Protein AF-A0A9E5XSY0-F1 (afdb_monomer)

Secondary structure (DSSP, 8-state):
--HHHHHHHHHHHHHHHHHHHHHHHGGGGTT-SS-HHHHHHHHHHHHHHHHHHHHHHHHH-HHHHHHHHHHHHHHHHHHHHHHHHHHHHHH-STTTHHHHHHHHHHHHHHHHHHHHHHHHHHHT-

Sequence (125 aa):
MEPAKRITLLNLAAALTAYAFHYALRPHLQDFPLHPDMLFGFMLAMQLLLWVAVILVRRRHPAKAGFVFLGGGIVKIILVGSLVLYLQKHYGYRGHLWFVADLVGMYFIFLVFEIWSAVYLVRDI

Mean predicted aligned error: 9.24 Å

Structure (mmCIF, N/CA/C/O backbone):
data_AF-A0A9E5XSY0-F1
#
_entry.id   AF-A0A9E5XSY0-F1
#
loop_
_atom_site.group_PDB
_atom_site.id
_atom_site.type_symbol
_atom_site.label_atom_id
_atom_site.label_alt_id
_atom_site.label_comp_id
_atom_site.label_asym_id
_atom_site.label_entity_id
_atom_site.label_seq_id
_atom_site.pdbx_PDB_ins_code
_atom_site.Cartn_x
_atom_site.Cartn_y
_atom_site.Cartn_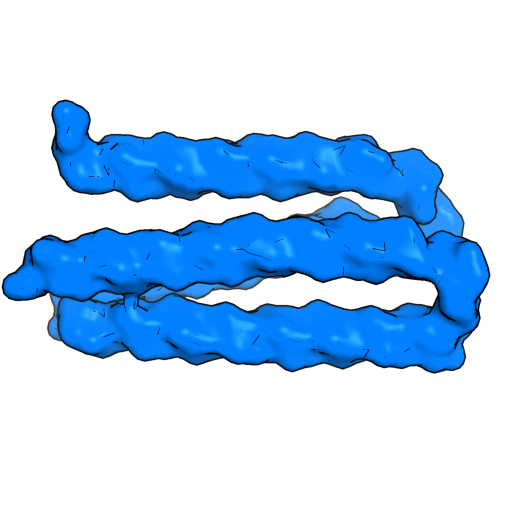z
_atom_site.occupancy
_atom_site.B_iso_or_equiv
_atom_site.auth_seq_id
_atom_site.auth_comp_id
_atom_site.auth_asym_id
_atom_site.auth_atom_id
_atom_site.pdbx_PDB_model_num
ATOM 1 N N . MET A 1 1 ? -4.922 15.663 21.764 1.00 53.19 1 MET A N 1
ATOM 2 C CA . MET A 1 1 ? -5.389 15.118 20.466 1.00 53.19 1 MET A CA 1
ATOM 3 C C . MET A 1 1 ? -6.042 13.763 20.693 1.00 53.19 1 MET A C 1
ATOM 5 O O . MET A 1 1 ? -5.362 12.863 21.187 1.00 53.19 1 MET A O 1
ATOM 9 N N . GLU A 1 2 ? -7.327 13.639 20.359 1.00 78.00 2 GLU A N 1
ATOM 10 C CA . GLU A 1 2 ? -8.089 12.382 20.434 1.00 78.00 2 GLU A CA 1
ATOM 11 C C . GLU A 1 2 ? -7.450 11.278 19.562 1.00 78.00 2 GLU A C 1
ATOM 13 O O . GLU A 1 2 ? -6.888 11.603 18.507 1.00 78.00 2 GLU A O 1
ATOM 18 N N . PRO A 1 3 ? -7.525 9.989 19.952 1.00 57.03 3 PRO A N 1
ATOM 19 C CA . PRO A 1 3 ? -6.915 8.874 19.211 1.00 57.03 3 PRO A CA 1
ATOM 20 C C . PRO A 1 3 ? -7.353 8.810 17.740 1.00 57.03 3 PRO A C 1
ATOM 22 O O . PRO A 1 3 ? -6.527 8.633 16.845 1.00 57.03 3 PRO A O 1
ATOM 25 N N . ALA A 1 4 ? -8.636 9.074 17.472 1.00 60.31 4 ALA A N 1
ATOM 26 C CA . ALA A 1 4 ? -9.199 9.107 16.123 1.00 60.31 4 ALA A CA 1
ATOM 27 C C . ALA A 1 4 ? -8.549 10.180 15.226 1.00 60.31 4 ALA A C 1
ATOM 29 O O . ALA A 1 4 ? -8.275 9.927 14.050 1.00 60.31 4 ALA A O 1
ATOM 30 N N . LYS A 1 5 ? -8.223 11.359 15.780 1.00 61.19 5 LYS A N 1
ATOM 31 C CA . LYS A 1 5 ? -7.533 12.430 15.039 1.00 61.19 5 LYS A CA 1
ATOM 32 C C . LYS A 1 5 ? -6.100 12.045 14.675 1.00 61.19 5 LYS A C 1
ATOM 34 O O . LYS A 1 5 ? -5.662 12.359 13.574 1.00 61.19 5 LYS A O 1
ATOM 39 N N . ARG A 1 6 ? -5.386 11.319 15.544 1.00 65.62 6 ARG A N 1
ATOM 40 C CA . ARG A 1 6 ? -4.013 10.854 15.255 1.00 65.62 6 ARG A CA 1
ATOM 41 C C . ARG A 1 6 ? -3.993 9.837 14.119 1.00 65.62 6 ARG A C 1
ATOM 43 O O . ARG A 1 6 ? -3.187 9.958 13.208 1.00 65.62 6 ARG A O 1
ATOM 50 N N . ILE A 1 7 ? -4.923 8.885 14.142 1.00 60.94 7 ILE A N 1
ATOM 51 C CA . ILE A 1 7 ? -5.071 7.879 13.085 1.00 60.94 7 ILE A CA 1
ATOM 52 C C . ILE A 1 7 ? -5.445 8.533 11.745 1.00 60.94 7 ILE A C 1
ATOM 54 O O . ILE A 1 7 ? -4.943 8.137 10.694 1.00 60.94 7 ILE A O 1
ATOM 58 N N . THR A 1 8 ? -6.295 9.560 11.778 1.00 65.94 8 THR A N 1
ATOM 59 C CA . THR A 1 8 ? -6.680 10.317 10.577 1.00 65.94 8 THR A CA 1
ATOM 60 C C . THR A 1 8 ? -5.490 11.082 9.993 1.00 65.94 8 THR A C 1
ATOM 62 O O . THR A 1 8 ? -5.257 11.023 8.791 1.00 65.94 8 THR A O 1
ATOM 65 N N . LEU A 1 9 ? -4.690 11.740 10.838 1.00 65.69 9 LEU A N 1
ATOM 66 C CA . LEU A 1 9 ? -3.479 12.449 10.412 1.00 65.69 9 LEU A CA 1
ATOM 67 C C . LEU A 1 9 ? -2.408 11.504 9.853 1.00 65.69 9 LEU A C 1
ATOM 69 O O . LEU A 1 9 ? -1.780 11.828 8.851 1.00 65.69 9 LEU A O 1
ATOM 73 N N . LEU A 1 10 ? -2.229 10.325 10.454 1.00 61.19 10 LEU A N 1
ATOM 74 C CA . LEU A 1 10 ? -1.297 9.316 9.946 1.00 61.19 10 LEU A CA 1
ATOM 75 C C . LEU A 1 10 ? -1.746 8.755 8.586 1.00 61.19 10 LEU A C 1
ATOM 77 O O . LEU A 1 10 ? -0.916 8.595 7.697 1.00 61.19 10 LEU A O 1
ATOM 81 N N . ASN A 1 11 ? -3.049 8.521 8.386 1.00 64.12 11 ASN A N 1
ATOM 82 C CA . ASN A 1 11 ? -3.591 8.125 7.079 1.00 64.12 11 ASN A CA 1
ATOM 83 C C . ASN A 1 11 ? -3.410 9.221 6.026 1.00 64.12 11 ASN A C 1
ATOM 85 O O . ASN A 1 11 ? -3.044 8.931 4.890 1.00 64.12 11 ASN A O 1
ATOM 89 N N . LEU A 1 12 ? -3.639 10.479 6.405 1.00 72.38 12 LEU A N 1
ATOM 90 C CA . LEU A 1 12 ? -3.418 11.616 5.519 1.00 72.38 12 LEU A CA 1
ATOM 91 C C . LEU A 1 12 ? -1.941 11.713 5.114 1.00 72.38 12 LEU A C 1
ATOM 93 O O . LEU A 1 12 ? -1.645 11.875 3.935 1.00 72.38 12 LEU A O 1
ATOM 97 N N . ALA A 1 13 ? -1.014 11.542 6.058 1.00 64.00 13 ALA A N 1
ATOM 98 C CA . ALA A 1 13 ? 0.419 11.537 5.777 1.00 64.00 13 ALA A CA 1
ATOM 99 C C . ALA A 1 13 ? 0.826 10.376 4.854 1.00 64.00 13 ALA A C 1
ATOM 101 O O . ALA A 1 13 ? 1.594 10.584 3.914 1.00 64.00 13 ALA A O 1
ATOM 102 N N . ALA A 1 14 ? 0.278 9.176 5.068 1.00 63.19 14 ALA A N 1
ATOM 103 C CA . ALA A 1 14 ? 0.520 8.024 4.203 1.00 63.19 14 ALA A CA 1
ATOM 104 C C . ALA A 1 14 ? -0.015 8.266 2.781 1.00 63.19 14 ALA A C 1
ATOM 106 O O . ALA A 1 14 ? 0.703 8.032 1.813 1.00 63.19 14 ALA A O 1
ATOM 107 N N . ALA A 1 15 ? -1.231 8.806 2.647 1.00 64.31 15 ALA A N 1
ATOM 108 C CA . ALA A 1 15 ? -1.829 9.139 1.355 1.00 64.31 15 ALA A CA 1
ATOM 109 C C . ALA A 1 15 ? -1.036 10.221 0.605 1.00 64.31 15 ALA A C 1
ATOM 111 O O . ALA A 1 15 ? -0.799 10.085 -0.592 1.00 64.31 15 ALA A O 1
ATOM 112 N N . LEU A 1 16 ? -0.579 11.264 1.305 1.00 69.81 16 LEU A N 1
ATOM 113 C CA . LEU A 1 16 ? 0.253 12.323 0.727 1.00 69.81 16 LEU A CA 1
ATOM 114 C C . LEU A 1 16 ? 1.632 11.804 0.309 1.00 69.81 16 LEU A C 1
ATOM 116 O O . LEU A 1 16 ? 2.111 12.150 -0.766 1.00 69.81 16 LEU A O 1
ATOM 120 N N . THR A 1 17 ? 2.246 10.938 1.116 1.00 62.72 17 THR A N 1
ATOM 121 C CA . THR A 1 17 ? 3.530 10.300 0.782 1.00 62.72 17 THR A CA 1
ATOM 122 C C . THR A 1 17 ? 3.391 9.398 -0.439 1.00 62.72 17 THR A C 1
ATOM 124 O O . THR A 1 17 ? 4.212 9.455 -1.349 1.00 62.72 17 THR A O 1
ATOM 127 N N . ALA A 1 18 ? 2.318 8.610 -0.495 1.00 62.34 18 ALA A N 1
ATOM 128 C CA . ALA A 1 18 ? 2.002 7.756 -1.628 1.00 62.34 18 ALA A CA 1
ATOM 129 C C . ALA A 1 18 ? 1.768 8.598 -2.900 1.00 62.34 18 ALA A C 1
ATOM 131 O O . ALA A 1 18 ? 2.345 8.314 -3.947 1.00 62.34 18 ALA A O 1
ATOM 132 N N . TYR A 1 19 ? 0.991 9.680 -2.801 1.00 64.44 19 TYR A N 1
ATOM 133 C CA . TYR A 1 19 ? 0.738 10.608 -3.907 1.00 64.44 19 TYR A CA 1
ATOM 134 C C . TYR A 1 19 ? 2.019 11.304 -4.396 1.00 64.44 19 TYR A C 1
ATOM 136 O O . TYR A 1 19 ? 2.236 11.432 -5.599 1.00 64.44 19 TYR A O 1
ATOM 144 N N . ALA A 1 20 ? 2.905 11.703 -3.481 1.00 61.72 20 ALA A N 1
ATOM 145 C CA . ALA A 1 20 ? 4.209 12.262 -3.827 1.00 61.72 20 ALA A CA 1
ATOM 146 C C . ALA A 1 20 ? 5.091 11.235 -4.559 1.00 61.72 20 ALA A C 1
ATOM 148 O O . ALA A 1 20 ? 5.674 11.561 -5.593 1.00 61.72 20 ALA A O 1
ATOM 149 N N . PHE A 1 21 ? 5.124 9.986 -4.081 1.00 61.72 21 PHE A N 1
ATOM 150 C CA . PHE A 1 21 ? 5.808 8.882 -4.761 1.00 61.72 21 PHE A CA 1
ATOM 151 C C . PHE A 1 21 ? 5.247 8.648 -6.167 1.00 61.72 21 PHE A C 1
ATOM 153 O O . PHE A 1 21 ? 6.014 8.518 -7.114 1.00 61.72 21 PHE A O 1
ATOM 160 N N . HIS A 1 22 ? 3.923 8.673 -6.338 1.00 61.81 22 HIS A N 1
ATOM 161 C CA . HIS A 1 22 ? 3.279 8.554 -7.648 1.00 61.81 22 HIS A CA 1
ATOM 162 C C . HIS A 1 22 ? 3.753 9.634 -8.638 1.00 61.81 22 HIS A C 1
ATOM 164 O O . HIS A 1 22 ? 4.075 9.329 -9.787 1.00 61.81 22 HIS A O 1
ATOM 170 N N . TYR A 1 23 ? 3.846 10.890 -8.196 1.00 61.72 23 TYR A N 1
ATOM 171 C CA . TYR A 1 23 ? 4.333 11.983 -9.042 1.00 61.72 23 TYR A CA 1
ATOM 172 C C . TYR A 1 23 ? 5.829 11.886 -9.352 1.00 61.72 23 TYR A C 1
ATOM 174 O O . TYR A 1 23 ? 6.224 12.198 -10.475 1.00 61.72 23 TYR A O 1
ATOM 182 N N . ALA A 1 24 ? 6.644 11.423 -8.401 1.00 58.81 24 ALA A N 1
ATOM 183 C CA . ALA A 1 24 ? 8.066 11.159 -8.627 1.00 58.81 24 ALA A CA 1
ATOM 184 C C . ALA A 1 24 ? 8.283 10.034 -9.655 1.00 58.81 24 ALA A C 1
ATOM 186 O O . ALA A 1 24 ? 9.210 10.080 -10.457 1.00 58.81 24 ALA A O 1
ATOM 187 N N . LEU A 1 25 ? 7.377 9.059 -9.668 1.00 59.69 25 LEU A N 1
ATOM 188 C CA . LEU A 1 25 ? 7.404 7.886 -10.532 1.00 59.69 25 LEU A CA 1
ATOM 189 C C . LEU A 1 25 ? 6.932 8.157 -11.968 1.00 59.69 25 LEU A C 1
ATOM 191 O O . LEU A 1 25 ? 7.430 7.544 -12.912 1.00 59.69 25 LEU A O 1
ATOM 195 N N . ARG A 1 26 ? 5.999 9.097 -12.154 1.00 63.31 26 ARG A N 1
ATOM 196 C CA . ARG A 1 26 ? 5.368 9.430 -13.444 1.00 63.31 26 ARG A CA 1
ATOM 197 C C . ARG A 1 26 ? 6.326 9.566 -14.647 1.00 63.31 26 ARG A C 1
ATOM 199 O O . ARG A 1 26 ? 6.001 9.000 -15.690 1.00 63.31 26 ARG A O 1
ATOM 206 N N . PRO A 1 27 ? 7.463 10.289 -14.575 1.00 60.31 27 PRO A N 1
ATOM 207 C CA . PRO A 1 27 ? 8.371 10.422 -15.719 1.00 60.31 27 PRO A CA 1
ATOM 208 C C . PRO A 1 27 ? 9.096 9.120 -16.087 1.00 60.31 27 PRO A C 1
ATOM 210 O O . PRO A 1 27 ? 9.415 8.920 -17.252 1.00 60.31 27 PRO A O 1
ATOM 213 N N . HIS A 1 28 ? 9.313 8.209 -1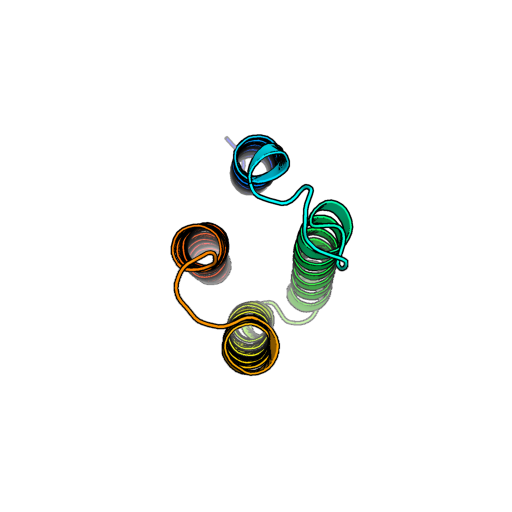5.136 1.00 59.41 28 HIS A N 1
ATOM 214 C CA . HIS A 1 28 ? 10.037 6.947 -15.355 1.00 59.41 28 HIS A CA 1
ATOM 215 C C . HIS A 1 28 ? 9.166 5.826 -15.930 1.00 59.41 28 HIS A C 1
ATOM 217 O O . HIS A 1 28 ? 9.617 4.696 -16.105 1.00 59.41 28 HIS A O 1
ATOM 223 N N . LEU A 1 29 ? 7.899 6.134 -16.183 1.00 56.25 29 LEU A N 1
ATOM 224 C CA . LEU A 1 29 ? 6.867 5.155 -16.460 1.00 56.25 29 LEU A CA 1
ATOM 225 C C . LEU A 1 29 ? 6.079 5.420 -17.747 1.00 56.25 29 LEU A C 1
ATOM 227 O O . LEU A 1 29 ? 5.171 4.657 -18.073 1.00 56.25 29 LEU A O 1
ATOM 231 N N . GLN A 1 30 ? 6.426 6.479 -18.481 1.00 63.41 30 GLN A N 1
ATOM 232 C CA . GLN A 1 30 ? 5.754 6.850 -19.730 1.00 63.41 30 GLN A CA 1
ATOM 233 C C . GLN A 1 30 ? 5.820 5.744 -20.797 1.00 63.41 30 GLN A C 1
ATOM 235 O O . GLN A 1 30 ? 4.943 5.685 -21.654 1.00 63.41 30 GLN A O 1
ATOM 240 N N . ASP A 1 31 ? 6.793 4.834 -20.692 1.00 62.22 31 ASP A N 1
ATOM 241 C CA . ASP A 1 31 ? 7.019 3.747 -21.650 1.00 62.22 31 ASP A CA 1
ATOM 242 C C . ASP A 1 31 ? 6.319 2.424 -21.277 1.00 62.22 31 ASP A C 1
ATOM 244 O O . ASP A 1 31 ? 6.397 1.447 -22.025 1.00 62.22 31 ASP A O 1
ATOM 248 N N . PHE A 1 32 ? 5.643 2.345 -20.124 1.00 56.97 32 PHE A N 1
ATOM 249 C CA . PHE A 1 32 ? 4.973 1.115 -19.698 1.00 56.97 32 PHE A CA 1
ATOM 250 C C . PHE A 1 32 ? 3.529 1.030 -20.220 1.00 56.97 32 PHE A C 1
ATOM 252 O O . PHE A 1 32 ? 2.748 1.958 -20.016 1.00 56.97 32 PHE A O 1
ATOM 259 N N . PRO A 1 33 ? 3.104 -0.118 -20.788 1.00 56.53 33 PRO A N 1
ATOM 260 C CA . PRO A 1 33 ? 1.720 -0.321 -21.230 1.00 56.53 33 PRO A CA 1
ATOM 261 C C . PRO A 1 33 ? 0.726 -0.423 -20.062 1.00 56.53 33 PRO A C 1
ATOM 263 O O . PRO A 1 33 ? -0.481 -0.290 -20.258 1.00 56.53 33 PRO A O 1
ATOM 266 N N . LEU A 1 34 ? 1.220 -0.665 -18.841 1.00 59.75 34 LEU A N 1
ATOM 267 C CA . LEU A 1 34 ? 0.427 -0.607 -17.622 1.00 59.75 34 LEU A CA 1
ATOM 268 C C . LEU A 1 34 ? 0.582 0.789 -17.008 1.00 59.75 34 LEU A C 1
ATOM 270 O O . LEU A 1 34 ? 1.611 1.098 -16.409 1.00 59.75 34 LEU A O 1
ATOM 274 N N . HIS A 1 35 ? -0.444 1.621 -17.171 1.00 59.12 35 HIS A N 1
ATOM 275 C CA . HIS A 1 35 ? -0.483 2.971 -16.622 1.00 59.12 35 HIS A CA 1
ATOM 276 C C . HIS A 1 35 ? -0.213 2.941 -15.097 1.00 59.12 35 HIS A C 1
ATOM 278 O O . HIS A 1 35 ? -0.949 2.291 -14.350 1.00 59.12 35 HIS A O 1
ATOM 284 N N . PRO A 1 36 ? 0.844 3.591 -14.588 1.00 53.84 36 PRO A N 1
ATOM 285 C CA . PRO A 1 36 ? 1.246 3.515 -13.174 1.00 53.84 36 PRO A CA 1
ATOM 286 C C . PRO A 1 36 ? 0.233 4.140 -12.232 1.00 53.84 36 PRO A C 1
ATOM 288 O O . PRO A 1 36 ? 0.137 3.765 -11.071 1.00 53.84 36 PRO A O 1
ATOM 291 N N . ASP A 1 37 ? -0.521 5.101 -12.744 1.00 59.44 37 ASP A N 1
ATOM 292 C CA . ASP A 1 37 ? -1.726 5.664 -12.157 1.00 59.44 37 ASP A CA 1
ATOM 293 C C . ASP A 1 37 ? -2.781 4.589 -11.873 1.00 59.44 37 ASP A C 1
ATOM 295 O O . ASP A 1 37 ? -3.434 4.649 -10.831 1.00 59.44 37 ASP A O 1
ATOM 299 N N . MET A 1 38 ? -2.875 3.541 -12.698 1.00 58.91 38 MET A N 1
ATOM 300 C CA . MET A 1 38 ? -3.746 2.393 -12.434 1.00 58.91 38 MET A CA 1
ATOM 301 C C . MET A 1 38 ? -3.184 1.485 -11.334 1.00 58.91 38 MET A C 1
ATOM 303 O O . MET A 1 38 ? -3.943 1.052 -10.472 1.00 58.91 38 MET A O 1
ATOM 307 N N . LEU A 1 39 ? -1.868 1.231 -11.303 1.00 67.19 39 LEU A N 1
ATOM 308 C CA . LEU A 1 39 ? -1.224 0.448 -10.233 1.00 67.19 39 LEU A CA 1
ATOM 309 C C . LEU A 1 39 ? -1.306 1.153 -8.879 1.00 67.19 39 LEU A C 1
ATOM 311 O O . LEU A 1 39 ? -1.703 0.559 -7.879 1.00 67.19 39 LEU A O 1
ATOM 315 N N . PHE A 1 40 ? -0.974 2.439 -8.861 1.00 67.81 40 PHE A N 1
ATOM 316 C CA . PHE A 1 40 ? -1.080 3.293 -7.691 1.00 67.81 40 PHE A CA 1
ATOM 317 C C . PHE A 1 40 ? -2.528 3.394 -7.205 1.00 67.81 40 PHE A C 1
ATOM 319 O O . PHE A 1 40 ? -2.803 3.151 -6.030 1.00 67.81 40 PHE A O 1
ATOM 326 N N . GLY A 1 41 ? -3.464 3.685 -8.115 1.00 65.38 41 GLY A N 1
ATOM 327 C CA . GLY A 1 41 ? -4.892 3.751 -7.819 1.00 65.38 41 GLY A CA 1
ATOM 328 C C . GLY A 1 41 ? -5.433 2.429 -7.275 1.00 65.38 41 GLY A C 1
ATOM 329 O O . GLY A 1 41 ? -6.184 2.428 -6.303 1.00 65.38 41 GLY A O 1
ATOM 330 N N . PHE A 1 42 ? -4.990 1.298 -7.828 1.00 67.38 42 PHE A N 1
ATOM 331 C CA . PHE A 1 42 ? -5.339 -0.034 -7.342 1.00 67.38 42 PHE A CA 1
ATOM 332 C C . PHE A 1 42 ? -4.794 -0.301 -5.931 1.00 67.38 42 PHE A C 1
ATOM 334 O O . PHE A 1 42 ? -5.541 -0.752 -5.062 1.00 67.38 42 PHE A O 1
ATOM 341 N N . MET A 1 43 ? -3.524 0.020 -5.661 1.00 70.94 43 MET A N 1
ATOM 342 C CA . MET A 1 43 ? -2.937 -0.160 -4.327 1.00 70.94 43 MET A CA 1
ATOM 343 C C . MET A 1 43 ? -3.582 0.760 -3.283 1.00 70.94 43 MET A C 1
ATOM 345 O O . MET A 1 43 ? -3.865 0.317 -2.167 1.00 70.94 43 MET A O 1
ATOM 349 N N . LEU A 1 44 ? -3.891 2.005 -3.653 1.00 72.81 44 LEU A N 1
ATOM 350 C CA . LEU A 1 44 ? -4.622 2.946 -2.806 1.00 72.81 44 LEU A CA 1
ATOM 351 C C . LEU A 1 44 ? -6.046 2.447 -2.518 1.00 72.81 44 LEU A C 1
ATOM 353 O O . LEU A 1 44 ? -6.477 2.446 -1.364 1.00 72.81 44 LEU A O 1
ATOM 357 N N . ALA A 1 45 ? -6.761 1.961 -3.536 1.00 69.81 45 ALA A N 1
ATOM 358 C CA . ALA A 1 45 ? -8.091 1.380 -3.380 1.00 69.81 45 ALA A CA 1
ATOM 359 C C . ALA A 1 45 ? -8.064 0.143 -2.468 1.00 69.81 45 ALA A C 1
ATOM 361 O O . ALA A 1 45 ? -8.876 0.042 -1.549 1.00 69.81 45 ALA A O 1
ATOM 362 N N . MET A 1 46 ? -7.094 -0.761 -2.646 1.00 68.31 46 MET A N 1
ATOM 363 C CA . MET A 1 46 ? -6.905 -1.907 -1.753 1.00 68.31 46 MET A CA 1
ATOM 364 C C . MET A 1 46 ? -6.606 -1.482 -0.311 1.00 68.31 46 MET A C 1
ATOM 366 O O . MET A 1 46 ? -7.106 -2.113 0.621 1.00 68.31 46 MET A O 1
ATOM 370 N N . GLN A 1 47 ? -5.827 -0.415 -0.096 1.00 74.19 47 GLN A N 1
ATOM 371 C CA . GLN A 1 47 ? -5.574 0.113 1.247 1.00 74.19 47 GLN A CA 1
ATOM 372 C C . GLN A 1 47 ? -6.852 0.656 1.891 1.00 74.19 47 GLN A C 1
ATOM 374 O O . GLN A 1 47 ? -7.117 0.363 3.056 1.00 74.19 47 GLN A O 1
ATOM 379 N N . LEU A 1 48 ? -7.652 1.417 1.142 1.00 77.12 48 LEU A N 1
ATOM 380 C CA . LEU A 1 48 ? -8.925 1.953 1.623 1.00 77.12 48 LEU A CA 1
ATOM 381 C C . LEU A 1 48 ? -9.918 0.831 1.946 1.00 77.12 48 LEU A C 1
ATOM 383 O O . LEU A 1 48 ? -10.548 0.862 3.001 1.00 77.12 48 LEU A O 1
ATOM 387 N N . LEU A 1 49 ? -10.014 -0.194 1.096 1.00 74.75 49 LEU A N 1
ATOM 388 C CA . LEU A 1 49 ? -10.855 -1.369 1.343 1.00 74.75 49 LEU A CA 1
ATOM 389 C C . LEU A 1 49 ? -10.402 -2.143 2.585 1.00 74.75 49 LEU A C 1
ATOM 391 O O . LEU A 1 49 ? -11.239 -2.504 3.413 1.00 74.75 49 LEU A O 1
ATOM 395 N N . LEU A 1 50 ? -9.092 -2.347 2.756 1.00 77.50 50 LEU A N 1
ATOM 396 C CA . LEU A 1 50 ? -8.537 -2.978 3.954 1.00 77.50 50 LEU A CA 1
ATOM 397 C C . LEU A 1 50 ? -8.853 -2.155 5.207 1.00 77.50 50 LEU A C 1
ATOM 399 O O . LEU A 1 50 ? -9.252 -2.706 6.228 1.00 77.50 50 LEU A O 1
ATOM 403 N N . TRP A 1 51 ? -8.735 -0.832 5.119 1.00 76.31 51 TRP A N 1
ATOM 404 C CA . TRP A 1 51 ? -9.053 0.081 6.210 1.00 76.31 51 TRP A CA 1
ATOM 405 C C . TRP A 1 51 ? -10.536 0.035 6.598 1.00 76.31 51 TRP A C 1
ATOM 407 O O . TRP A 1 51 ? -10.878 -0.058 7.778 1.00 76.31 51 TRP A O 1
ATOM 417 N N . VAL A 1 52 ? -11.433 0.036 5.609 1.00 77.81 52 VAL A N 1
ATOM 418 C CA . VAL A 1 52 ? -12.875 -0.131 5.827 1.00 77.81 52 VAL A CA 1
ATOM 419 C C . VAL A 1 52 ? -13.163 -1.491 6.461 1.00 77.81 52 VAL A C 1
ATOM 421 O O . VAL A 1 52 ? -13.879 -1.549 7.461 1.00 77.81 52 VAL A O 1
ATOM 424 N N . ALA A 1 53 ? -12.566 -2.572 5.951 1.00 77.69 53 ALA A N 1
ATOM 425 C CA . ALA A 1 53 ? -12.708 -3.911 6.517 1.00 77.69 53 ALA A CA 1
ATOM 426 C C . ALA A 1 53 ? -12.242 -3.959 7.980 1.00 77.69 53 ALA A C 1
ATOM 428 O O . ALA A 1 53 ? -12.952 -4.487 8.833 1.00 77.69 53 ALA A O 1
ATOM 429 N N . VAL A 1 54 ? -11.107 -3.333 8.301 1.00 78.06 54 VAL A N 1
ATOM 430 C CA . VAL A 1 54 ? -10.612 -3.185 9.674 1.00 78.06 54 VAL A CA 1
ATOM 431 C C . VAL A 1 54 ? -11.618 -2.445 10.550 1.00 78.06 54 VAL A C 1
ATOM 433 O O . VAL A 1 54 ? -11.907 -2.915 11.646 1.00 78.06 54 VAL A O 1
ATOM 436 N N . ILE A 1 55 ? -12.162 -1.305 10.111 1.00 76.62 55 ILE A N 1
ATOM 437 C CA . ILE A 1 55 ? -13.138 -0.541 10.906 1.00 76.62 55 ILE A CA 1
ATOM 438 C C . ILE A 1 55 ? -14.396 -1.379 11.155 1.00 76.62 55 ILE A C 1
ATOM 440 O O . ILE A 1 55 ? -14.894 -1.429 12.283 1.00 76.62 55 ILE A O 1
ATOM 444 N N . LEU A 1 56 ? -14.899 -2.055 10.120 1.00 82.56 56 LEU A N 1
ATOM 445 C CA . LEU A 1 56 ? -16.075 -2.918 10.209 1.00 82.56 56 LEU A CA 1
ATOM 446 C C . LEU A 1 56 ? -15.841 -4.089 11.169 1.00 82.56 56 LEU A C 1
ATOM 448 O O . LEU A 1 56 ? -16.685 -4.361 12.025 1.00 82.56 56 LEU A O 1
ATOM 452 N N . VAL A 1 57 ? -14.680 -4.741 11.077 1.00 81.38 57 VAL A N 1
ATOM 453 C CA . VAL A 1 57 ? -14.305 -5.845 11.965 1.00 81.38 57 VAL A CA 1
ATOM 454 C C . VAL A 1 57 ? -14.057 -5.342 13.382 1.00 81.38 57 VAL A C 1
ATOM 456 O O . VAL A 1 57 ? -14.556 -5.960 14.312 1.00 81.38 57 VAL A O 1
ATOM 459 N N . ARG A 1 58 ? -13.400 -4.192 13.581 1.00 79.00 58 ARG A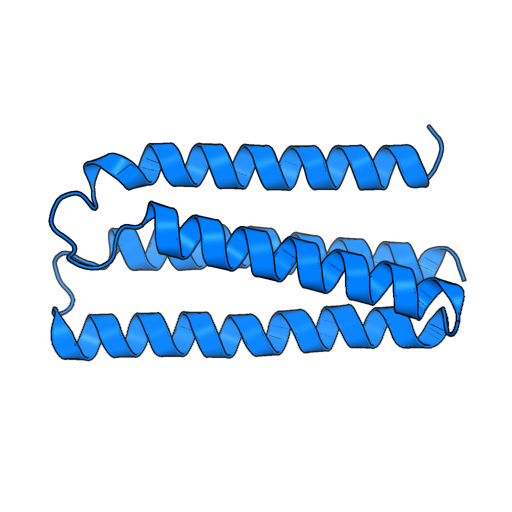 N 1
ATOM 460 C CA . ARG A 1 58 ? -13.156 -3.607 14.912 1.00 79.00 58 ARG A CA 1
ATOM 461 C C . ARG A 1 58 ? -14.458 -3.330 15.656 1.00 79.00 58 ARG A C 1
ATOM 463 O O . ARG A 1 58 ? -14.528 -3.587 16.852 1.00 79.00 58 ARG A O 1
ATOM 470 N N . ARG A 1 59 ? -15.489 -2.841 14.956 1.00 79.75 59 ARG A N 1
ATOM 471 C CA . ARG A 1 59 ? -16.802 -2.552 15.559 1.00 79.75 59 ARG A CA 1
ATOM 472 C C . ARG A 1 59 ? -17.495 -3.791 16.127 1.00 79.75 59 ARG A C 1
ATOM 474 O O . ARG A 1 59 ? -18.248 -3.656 17.081 1.00 79.75 59 ARG A O 1
ATOM 4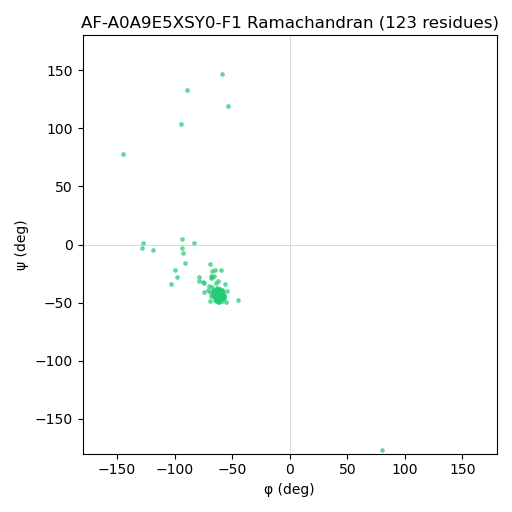81 N N . ARG A 1 60 ? -17.278 -4.973 15.543 1.00 82.75 60 ARG A N 1
ATOM 482 C CA . ARG A 1 60 ? -17.933 -6.224 15.976 1.00 82.75 60 ARG A CA 1
ATOM 483 C C . ARG A 1 60 ? -17.014 -7.140 16.784 1.00 82.75 60 ARG A C 1
ATOM 485 O O . ARG A 1 60 ? -17.467 -7.836 17.684 1.00 82.75 60 ARG A O 1
ATOM 492 N N . HIS A 1 61 ? -15.728 -7.145 16.459 1.00 84.69 61 HIS A N 1
ATOM 493 C CA . HIS A 1 61 ? -14.709 -8.047 16.984 1.00 84.69 61 HIS A CA 1
ATOM 494 C C . HIS A 1 61 ? -13.363 -7.305 17.109 1.00 84.69 61 HIS A C 1
ATOM 496 O O . HIS A 1 61 ? -12.472 -7.500 16.276 1.00 84.69 61 HIS A O 1
ATOM 502 N N . PRO A 1 62 ? -13.179 -6.464 18.145 1.00 74.06 62 PRO A N 1
ATOM 503 C CA . PRO A 1 62 ? -11.984 -5.628 18.300 1.00 74.06 62 PRO A CA 1
ATOM 504 C C . PRO A 1 62 ? -10.688 -6.449 18.337 1.00 74.06 62 PRO A C 1
ATOM 506 O O . PRO A 1 62 ? -9.740 -6.119 17.629 1.00 74.06 62 PRO A O 1
ATOM 509 N N . ALA A 1 63 ? -10.691 -7.595 19.027 1.00 76.00 63 ALA A N 1
ATOM 510 C CA . ALA A 1 63 ? -9.555 -8.519 19.072 1.00 76.00 63 ALA A CA 1
ATOM 511 C C . ALA A 1 63 ? -9.212 -9.159 17.709 1.00 76.00 63 ALA A C 1
ATOM 513 O O . ALA A 1 63 ? -8.086 -9.601 17.499 1.00 76.00 63 ALA A O 1
ATOM 514 N N . LYS A 1 64 ? -10.164 -9.208 16.762 1.00 79.25 64 LYS A N 1
ATOM 515 C CA . LYS A 1 64 ? -9.951 -9.805 15.432 1.00 79.25 64 LYS A CA 1
ATOM 516 C C . LYS A 1 64 ? -9.460 -8.806 14.384 1.00 79.25 64 LYS A C 1
ATOM 518 O O . LYS A 1 64 ? -8.942 -9.218 13.351 1.00 79.25 64 LYS A O 1
ATOM 523 N N . ALA A 1 65 ? -9.578 -7.505 14.644 1.00 75.25 65 ALA A N 1
ATOM 524 C CA . ALA A 1 65 ? -9.194 -6.468 13.690 1.00 75.25 65 ALA A CA 1
ATOM 525 C C . ALA A 1 65 ? -7.673 -6.408 13.441 1.00 75.25 65 ALA A C 1
ATOM 527 O O . ALA A 1 65 ? -7.253 -6.084 12.332 1.00 75.25 65 ALA A O 1
ATOM 528 N N . GLY A 1 66 ? -6.848 -6.805 14.419 1.00 72.19 66 GLY A N 1
ATOM 529 C CA . GLY A 1 66 ? -5.398 -6.950 14.232 1.00 72.19 66 GLY A CA 1
ATOM 530 C C . GLY A 1 66 ? -5.022 -8.023 13.199 1.00 72.19 66 GLY A C 1
ATOM 531 O O . GLY A 1 66 ? -4.124 -7.808 12.388 1.00 72.19 66 GLY A O 1
ATOM 532 N N . PHE A 1 67 ? -5.759 -9.140 13.148 1.00 77.44 67 PHE A N 1
ATOM 533 C CA . PHE A 1 67 ? -5.531 -10.199 12.153 1.00 77.44 67 PHE A CA 1
ATOM 534 C C . PHE A 1 67 ? -5.894 -9.758 10.732 1.00 77.44 67 PHE A C 1
ATOM 536 O O . PHE A 1 67 ? -5.285 -10.225 9.773 1.00 77.44 67 PHE A O 1
ATOM 543 N N . VAL A 1 68 ? -6.852 -8.837 10.589 1.00 78.25 68 VAL A N 1
ATOM 544 C CA . VAL A 1 68 ? -7.225 -8.267 9.286 1.00 78.25 68 VAL A CA 1
ATOM 545 C C . VAL A 1 68 ? -6.080 -7.426 8.720 1.00 78.25 68 VAL A C 1
ATOM 547 O O . VAL A 1 68 ? -5.771 -7.568 7.542 1.00 78.25 68 VAL A O 1
ATOM 550 N N . PHE A 1 69 ? -5.396 -6.626 9.549 1.00 73.88 69 PHE A N 1
ATOM 551 C CA . PHE A 1 69 ? -4.183 -5.912 9.125 1.00 73.88 69 PHE A CA 1
ATOM 552 C C . PHE A 1 69 ? -3.079 -6.872 8.691 1.00 73.88 69 PHE A C 1
ATOM 554 O O . PHE A 1 69 ? -2.527 -6.714 7.607 1.00 73.88 69 PHE A O 1
ATOM 561 N N . LEU A 1 70 ? -2.797 -7.890 9.510 1.00 75.81 70 LEU A N 1
ATOM 562 C CA . LEU A 1 70 ? -1.732 -8.851 9.224 1.00 75.81 70 LEU A CA 1
ATOM 563 C C . LEU A 1 70 ? -1.996 -9.616 7.915 1.00 75.81 70 LEU A C 1
ATOM 565 O O . LEU A 1 70 ? -1.107 -9.756 7.078 1.00 75.81 70 LEU A O 1
ATOM 569 N N . GLY A 1 71 ? -3.237 -10.070 7.715 1.00 80.25 71 GLY A N 1
ATOM 570 C CA . GLY A 1 71 ? -3.655 -10.751 6.491 1.00 80.25 71 GLY A CA 1
ATOM 571 C C . GLY A 1 71 ? -3.620 -9.838 5.263 1.00 80.25 71 GLY A C 1
ATOM 572 O O . GLY A 1 71 ? -3.166 -10.259 4.200 1.00 80.25 71 GLY A O 1
ATOM 573 N N . GLY A 1 72 ? -4.039 -8.578 5.414 1.00 77.69 72 GLY A N 1
ATOM 574 C CA . GLY A 1 72 ? -3.983 -7.571 4.353 1.00 77.69 72 GLY A CA 1
ATOM 575 C C . GLY A 1 72 ? -2.562 -7.293 3.864 1.00 77.69 72 GLY A C 1
ATOM 576 O O . GLY A 1 72 ? -2.340 -7.240 2.652 1.00 77.69 72 GLY A O 1
ATOM 577 N N . GLY A 1 73 ? -1.602 -7.205 4.786 1.00 78.38 73 GLY A N 1
ATOM 578 C CA . GLY A 1 73 ? -0.186 -7.062 4.456 1.00 78.38 73 GLY A CA 1
ATOM 579 C C . GLY A 1 73 ? 0.353 -8.262 3.680 1.00 78.38 73 GLY A C 1
ATOM 580 O O . GLY A 1 73 ? 0.945 -8.098 2.619 1.00 78.38 73 GLY A O 1
ATOM 581 N N . ILE A 1 74 ? 0.089 -9.493 4.127 1.00 75.94 74 ILE A N 1
ATOM 582 C CA . ILE A 1 74 ? 0.571 -10.702 3.428 1.00 75.94 74 ILE A CA 1
ATOM 583 C C . ILE A 1 74 ? 0.085 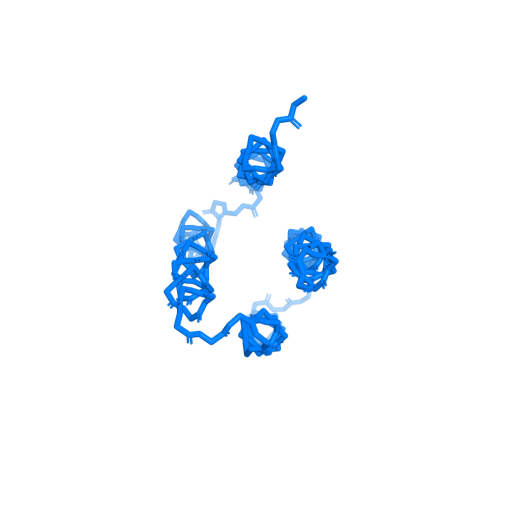-10.742 1.971 1.00 75.94 74 ILE A C 1
ATOM 585 O O . ILE A 1 74 ? 0.879 -10.987 1.062 1.00 75.94 74 ILE A O 1
ATOM 589 N N . VAL A 1 75 ? -1.199 -10.456 1.732 1.00 78.31 75 VAL A N 1
ATOM 590 C CA . VAL A 1 75 ? -1.773 -10.446 0.375 1.00 78.31 75 VAL A CA 1
ATOM 591 C C . VAL A 1 75 ? -1.048 -9.451 -0.525 1.00 78.31 75 VAL A C 1
ATOM 593 O O . VAL A 1 75 ? -0.754 -9.763 -1.679 1.00 78.31 75 VAL A O 1
ATOM 596 N N . LYS A 1 76 ? -0.712 -8.266 -0.014 1.00 74.62 76 LYS A N 1
ATOM 597 C CA . LYS A 1 76 ? -0.017 -7.269 -0.824 1.00 74.62 76 LYS A CA 1
ATOM 598 C C . LYS A 1 76 ? 1.454 -7.614 -1.059 1.00 74.62 76 LYS A C 1
ATOM 600 O O . LYS A 1 76 ? 1.922 -7.347 -2.160 1.00 74.62 76 LYS A O 1
ATOM 605 N N . ILE A 1 77 ? 2.156 -8.257 -0.112 1.00 75.12 77 ILE A N 1
ATOM 606 C CA . ILE A 1 77 ? 3.512 -8.798 -0.358 1.00 75.12 77 ILE A CA 1
ATOM 607 C C . ILE A 1 77 ? 3.465 -9.741 -1.558 1.00 75.12 77 ILE A C 1
ATOM 609 O O . ILE A 1 77 ? 4.267 -9.611 -2.480 1.00 75.12 77 ILE A O 1
ATOM 613 N N . ILE A 1 78 ? 2.509 -10.674 -1.556 1.00 74.50 78 ILE A N 1
ATOM 614 C CA . ILE A 1 78 ? 2.351 -11.658 -2.631 1.00 74.50 78 ILE A CA 1
ATOM 615 C C . ILE A 1 78 ? 2.062 -10.952 -3.955 1.00 74.50 78 ILE A C 1
ATOM 617 O O . ILE A 1 78 ? 2.661 -11.289 -4.973 1.00 74.50 78 ILE A O 1
ATOM 621 N N . LEU A 1 79 ? 1.175 -9.958 -3.948 1.00 75.44 79 LEU A N 1
ATOM 622 C CA . LEU A 1 79 ? 0.765 -9.246 -5.153 1.00 75.44 79 LEU A CA 1
ATOM 623 C C . LEU A 1 79 ? 1.904 -8.396 -5.741 1.00 75.44 79 LEU A C 1
ATOM 625 O O . LEU A 1 79 ? 2.160 -8.463 -6.941 1.00 75.44 79 LEU A O 1
ATOM 629 N N . VAL A 1 80 ? 2.638 -7.668 -4.894 1.00 75.75 80 VAL A N 1
ATOM 630 C CA . VAL A 1 80 ? 3.831 -6.899 -5.283 1.00 75.75 80 VAL A CA 1
ATOM 631 C C . VAL A 1 80 ? 4.934 -7.827 -5.777 1.00 75.75 80 VAL A C 1
ATOM 633 O O . VAL A 1 80 ? 5.467 -7.608 -6.859 1.00 75.75 80 VAL A O 1
ATOM 636 N N . GLY A 1 81 ? 5.247 -8.895 -5.040 1.00 79.44 81 GLY A N 1
ATOM 637 C CA . GLY A 1 81 ? 6.248 -9.880 -5.451 1.00 79.44 81 GLY A CA 1
ATOM 638 C C . GLY A 1 81 ? 5.899 -10.533 -6.790 1.00 79.44 81 GLY A C 1
ATOM 639 O O . GLY A 1 81 ? 6.755 -10.644 -7.665 1.00 79.44 81 GLY A O 1
ATOM 640 N N . SER A 1 82 ? 4.625 -10.881 -6.996 1.00 76.19 82 SER A N 1
ATOM 641 C CA . SER A 1 82 ? 4.131 -11.436 -8.263 1.00 76.19 82 SER A CA 1
ATOM 642 C C . SER A 1 82 ? 4.258 -10.438 -9.414 1.00 76.19 82 SER A C 1
ATOM 644 O O . SER A 1 82 ? 4.661 -10.819 -10.510 1.00 76.19 82 SER A O 1
ATOM 646 N N . LEU A 1 83 ? 3.968 -9.157 -9.168 1.00 77.00 83 LEU A N 1
ATOM 647 C CA . LEU A 1 83 ? 4.133 -8.094 -10.155 1.00 77.00 83 LEU A CA 1
ATOM 648 C C . LEU A 1 83 ? 5.607 -7.881 -10.516 1.00 77.00 83 LEU A C 1
ATOM 650 O O . LEU A 1 83 ? 5.933 -7.791 -11.694 1.00 77.00 83 LEU A O 1
ATOM 654 N N . VAL A 1 84 ? 6.505 -7.850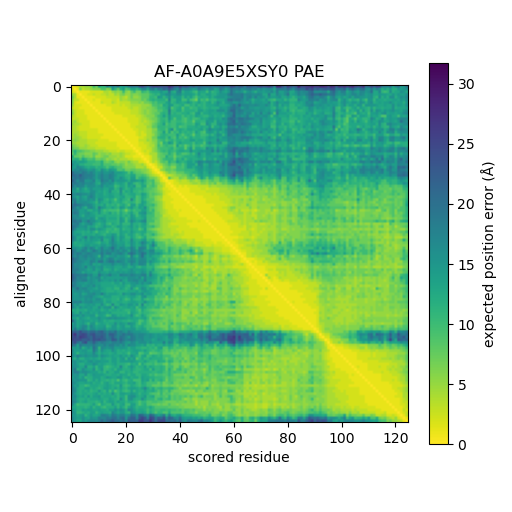 -9.529 1.00 76.75 84 VAL A N 1
ATOM 655 C CA . VAL A 1 84 ? 7.953 -7.729 -9.765 1.00 76.75 84 VAL A CA 1
ATOM 656 C C . VAL A 1 84 ? 8.460 -8.899 -10.608 1.00 76.75 84 VAL A C 1
ATOM 658 O O . VAL A 1 84 ? 9.144 -8.674 -11.603 1.00 76.75 84 VAL A O 1
ATOM 661 N N . LEU A 1 85 ? 8.076 -10.135 -10.270 1.00 77.94 85 LEU A N 1
ATOM 662 C CA . LEU A 1 85 ? 8.445 -11.329 -11.040 1.00 77.94 85 LEU A CA 1
ATOM 663 C C . LEU A 1 85 ? 7.881 -11.296 -12.465 1.00 77.94 85 LEU A C 1
ATOM 665 O O . LEU A 1 85 ? 8.578 -11.658 -13.414 1.00 77.94 85 LEU A O 1
ATOM 669 N N . TYR A 1 86 ? 6.636 -10.845 -12.633 1.00 78.12 86 TYR A N 1
ATOM 670 C CA . TYR A 1 86 ? 6.023 -10.664 -13.947 1.00 78.12 86 TYR A CA 1
ATOM 671 C C . TYR A 1 86 ? 6.802 -9.645 -14.786 1.00 78.12 86 TYR A C 1
ATOM 673 O O . TYR A 1 86 ? 7.162 -9.926 -15.929 1.00 78.12 86 TYR A O 1
ATOM 681 N N . LEU A 1 87 ? 7.120 -8.486 -14.209 1.00 74.12 87 LEU A N 1
ATOM 682 C CA . LEU A 1 87 ? 7.855 -7.435 -14.903 1.00 74.12 87 LEU A CA 1
ATOM 683 C C . LEU A 1 87 ? 9.273 -7.876 -15.263 1.00 74.12 87 LEU A C 1
ATOM 685 O O . LEU A 1 87 ? 9.704 -7.695 -16.397 1.00 74.12 87 LEU A O 1
ATOM 689 N N . GLN A 1 88 ? 9.960 -8.545 -14.340 1.00 74.94 88 GLN A N 1
ATOM 690 C CA . GLN A 1 88 ? 11.264 -9.148 -14.588 1.00 74.94 88 GLN A CA 1
ATOM 691 C C . GLN A 1 88 ? 11.210 -10.148 -15.752 1.00 74.94 88 GLN A C 1
ATOM 693 O O . GLN A 1 88 ? 12.079 -10.125 -16.625 1.00 74.94 88 GLN A O 1
ATOM 698 N N . LYS A 1 89 ? 10.190 -11.016 -15.776 1.00 80.31 89 LYS A N 1
ATOM 699 C CA . LYS A 1 89 ? 10.019 -12.049 -16.805 1.00 80.31 89 LYS A CA 1
ATOM 700 C C . LYS A 1 89 ? 9.746 -11.460 -18.189 1.00 80.31 89 LYS A C 1
ATOM 702 O O . LYS A 1 89 ? 10.248 -11.995 -19.172 1.00 80.31 89 LYS A O 1
ATOM 707 N N . HIS A 1 90 ? 8.938 -10.405 -18.267 1.00 75.50 90 HIS A N 1
ATOM 708 C CA . HIS A 1 90 ? 8.439 -9.881 -19.540 1.00 75.50 90 HIS A CA 1
ATOM 709 C C . HIS A 1 90 ? 9.202 -8.660 -20.071 1.00 75.50 90 HIS A C 1
ATOM 711 O O . HIS A 1 90 ? 9.168 -8.429 -21.276 1.00 75.50 90 HIS A O 1
ATOM 717 N N . TYR A 1 91 ? 9.913 -7.914 -19.220 1.00 72.19 91 TYR A N 1
ATOM 718 C CA . TYR A 1 91 ? 10.561 -6.650 -19.599 1.00 72.19 91 TYR A CA 1
ATOM 719 C C . TYR A 1 91 ? 12.063 -6.571 -19.235 1.00 72.19 91 TYR A C 1
ATOM 721 O O . TYR A 1 91 ? 12.751 -5.624 -19.610 1.00 72.19 91 TYR A O 1
ATOM 729 N N . GLY A 1 92 ? 12.631 -7.590 -18.574 1.00 71.44 92 GLY A N 1
ATOM 730 C CA . GLY A 1 92 ? 14.060 -7.645 -18.227 1.00 71.44 92 GLY A CA 1
ATOM 731 C C . GLY A 1 92 ? 14.434 -6.822 -16.982 1.00 71.44 92 GLY A C 1
ATOM 732 O O . GLY A 1 92 ? 13.577 -6.284 -16.299 1.00 71.44 92 GLY A O 1
ATOM 733 N N . TYR A 1 93 ? 15.720 -6.752 -16.610 1.00 62.25 93 TYR A N 1
ATOM 734 C CA . TYR A 1 93 ? 16.147 -6.144 -15.326 1.00 62.25 93 TYR A CA 1
ATOM 735 C C . TYR A 1 93 ? 16.635 -4.688 -15.416 1.00 62.25 93 TYR A C 1
ATOM 737 O O . TYR A 1 93 ? 16.574 -3.952 -14.432 1.00 62.25 93 TYR A O 1
ATOM 745 N N . ARG A 1 94 ? 17.182 -4.266 -16.563 1.00 60.53 94 ARG A N 1
ATOM 746 C CA . ARG A 1 94 ? 18.062 -3.080 -16.623 1.00 60.53 94 ARG A CA 1
ATOM 747 C C . ARG A 1 94 ? 17.331 -1.732 -16.611 1.00 60.53 94 ARG A C 1
ATOM 749 O O . ARG A 1 94 ? 17.895 -0.774 -16.100 1.00 60.53 94 ARG A O 1
ATOM 756 N N . GLY A 1 95 ? 16.094 -1.663 -17.105 1.00 60.06 95 GLY A N 1
ATOM 757 C CA . GLY A 1 95 ? 15.262 -0.447 -17.058 1.00 60.06 95 GLY A CA 1
ATOM 758 C C . GLY A 1 95 ? 14.340 -0.359 -15.838 1.00 60.06 95 GLY A C 1
ATOM 759 O O . GLY A 1 95 ? 13.690 0.657 -15.624 1.00 60.06 95 GLY A O 1
ATOM 760 N N . HIS A 1 96 ? 14.268 -1.421 -15.030 1.00 64.56 96 HIS A N 1
ATOM 761 C CA . HIS A 1 96 ? 13.173 -1.614 -14.072 1.00 64.56 96 HIS A CA 1
ATOM 762 C C . HIS A 1 96 ? 13.626 -1.668 -12.616 1.00 64.56 96 HIS A C 1
ATOM 764 O O . HIS A 1 96 ? 12.794 -1.691 -11.719 1.00 64.56 96 HIS A O 1
ATOM 770 N N . LEU A 1 97 ? 14.935 -1.630 -12.364 1.00 66.69 97 LEU A N 1
ATOM 771 C CA . LEU A 1 97 ? 15.511 -1.653 -11.018 1.00 66.69 97 LEU A CA 1
ATOM 772 C C . LEU A 1 97 ? 15.030 -0.480 -10.148 1.00 66.69 97 LEU A C 1
ATOM 774 O O . LEU A 1 97 ? 14.720 -0.678 -8.978 1.00 66.69 97 LEU A O 1
ATOM 778 N N . TRP A 1 98 ? 14.896 0.707 -10.743 1.00 67.75 98 TRP A N 1
ATOM 779 C CA . TRP A 1 98 ? 14.381 1.912 -10.087 1.00 67.75 98 TRP A CA 1
ATOM 780 C C . TRP A 1 98 ? 12.885 1.779 -9.782 1.00 67.75 98 TRP A C 1
ATOM 782 O O . TRP A 1 98 ? 12.483 1.905 -8.634 1.00 67.75 98 TRP A O 1
ATOM 792 N N . PHE A 1 99 ? 12.088 1.357 -10.770 1.00 69.00 99 PHE A N 1
ATOM 793 C CA . PHE A 1 99 ? 10.660 1.079 -10.585 1.00 69.00 99 PHE A CA 1
ATOM 794 C C . PHE A 1 99 ? 10.395 0.026 -9.497 1.00 69.00 99 PHE A C 1
ATOM 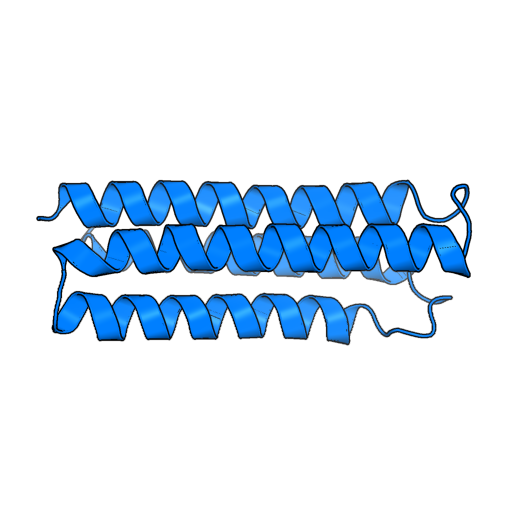796 O O . PHE A 1 99 ? 9.501 0.189 -8.672 1.00 69.00 99 PHE A O 1
ATOM 803 N N . VAL A 1 100 ? 11.177 -1.056 -9.475 1.00 72.56 100 VAL A N 1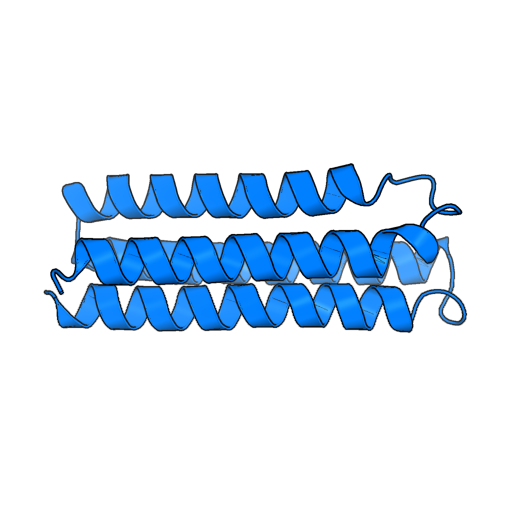
ATOM 804 C CA . VAL A 1 100 ? 11.074 -2.101 -8.450 1.00 72.56 100 VAL A CA 1
ATOM 805 C C . VAL A 1 100 ? 11.457 -1.546 -7.080 1.00 72.56 100 VAL A C 1
ATOM 807 O O . VAL A 1 100 ? 10.754 -1.823 -6.112 1.00 72.56 100 VAL A O 1
ATOM 810 N N . ALA A 1 101 ? 12.521 -0.744 -6.983 1.00 71.81 101 ALA A N 1
ATOM 811 C CA . ALA A 1 101 ? 12.917 -0.101 -5.732 1.00 71.81 101 ALA A CA 1
ATOM 812 C C . ALA A 1 101 ? 11.834 0.853 -5.207 1.00 71.81 101 ALA A C 1
ATOM 814 O O . ALA A 1 101 ? 11.531 0.830 -4.016 1.00 71.81 101 ALA A O 1
ATOM 815 N N . ASP A 1 102 ? 11.190 1.619 -6.085 1.00 71.56 102 ASP A N 1
ATOM 816 C CA . ASP A 1 102 ? 10.106 2.527 -5.719 1.00 71.56 102 ASP A CA 1
ATOM 817 C C . ASP A 1 102 ? 8.826 1.781 -5.326 1.00 71.56 102 ASP A C 1
ATOM 819 O O . ASP A 1 102 ? 8.169 2.139 -4.347 1.00 71.56 102 ASP A O 1
ATOM 823 N N . LEU A 1 103 ? 8.495 0.694 -6.031 1.00 73.38 103 LEU A N 1
ATOM 824 C CA . LEU A 1 103 ? 7.379 -0.186 -5.684 1.00 73.38 103 LEU A CA 1
ATOM 825 C C . LEU A 1 103 ? 7.600 -0.826 -4.305 1.00 73.38 103 LEU A C 1
ATOM 827 O O . LEU A 1 103 ? 6.690 -0.848 -3.477 1.00 73.38 103 LEU A O 1
ATOM 831 N N . VAL A 1 104 ? 8.821 -1.297 -4.036 1.00 77.75 104 VAL A N 1
A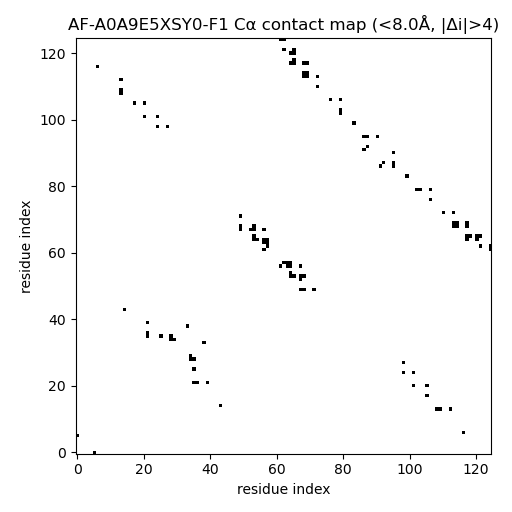TOM 832 C CA . VAL A 1 104 ? 9.234 -1.837 -2.733 1.00 77.75 104 VAL A CA 1
ATOM 833 C C . VAL A 1 104 ? 9.216 -0.751 -1.656 1.00 77.75 104 VAL A C 1
ATOM 835 O O . VAL A 1 104 ? 8.735 -1.006 -0.555 1.00 77.75 104 VAL A O 1
ATOM 838 N N . GLY A 1 105 ? 9.685 0.461 -1.956 1.00 76.56 105 GLY A N 1
ATOM 839 C CA . GLY A 1 105 ? 9.690 1.595 -1.031 1.00 76.56 105 GLY A CA 1
ATOM 840 C C . GLY A 1 105 ? 8.280 2.025 -0.633 1.00 76.56 105 GLY A C 1
ATOM 841 O O . GLY A 1 105 ? 7.969 2.118 0.556 1.00 76.56 105 GLY A O 1
ATOM 842 N N . MET A 1 106 ? 7.390 2.192 -1.614 1.00 72.69 106 MET A N 1
ATOM 843 C CA . MET A 1 106 ? 5.975 2.469 -1.371 1.00 72.69 106 MET A CA 1
ATOM 844 C C . MET A 1 106 ? 5.344 1.353 -0.531 1.00 72.69 106 MET A C 1
ATOM 846 O O . MET A 1 106 ? 4.639 1.622 0.443 1.00 72.69 106 MET A O 1
ATOM 850 N N . TYR A 1 107 ? 5.644 0.096 -0.862 1.00 74.94 107 TYR A N 1
ATOM 851 C CA . TYR A 1 107 ? 5.152 -1.059 -0.127 1.00 74.94 107 TYR A CA 1
ATOM 852 C C . TYR A 1 107 ? 5.609 -1.079 1.337 1.00 74.94 107 TYR A C 1
ATOM 854 O O . TYR A 1 107 ? 4.811 -1.321 2.244 1.00 74.94 107 TYR A O 1
ATOM 862 N N . PHE A 1 108 ? 6.881 -0.773 1.580 1.00 73.94 108 PHE A N 1
ATOM 863 C CA . PHE A 1 108 ? 7.462 -0.713 2.914 1.00 73.94 108 PHE A CA 1
ATOM 864 C C . PHE A 1 108 ? 6.778 0.348 3.786 1.00 73.94 108 PHE A C 1
ATOM 866 O O . PHE A 1 108 ? 6.478 0.085 4.949 1.00 73.94 108 PHE A O 1
ATOM 873 N N . ILE A 1 109 ? 6.449 1.514 3.218 1.00 73.56 109 ILE A N 1
ATOM 874 C CA . ILE A 1 109 ? 5.705 2.571 3.920 1.00 73.56 109 ILE A CA 1
ATOM 875 C C . ILE A 1 109 ? 4.316 2.069 4.344 1.00 73.56 109 ILE A C 1
ATOM 877 O O . ILE A 1 109 ? 3.921 2.257 5.497 1.00 73.56 109 ILE A O 1
ATOM 881 N N . PHE A 1 110 ? 3.592 1.383 3.452 1.00 73.00 110 PHE A N 1
ATOM 882 C CA . PHE A 1 110 ? 2.294 0.787 3.787 1.00 73.00 110 PHE A CA 1
ATOM 883 C C . PHE A 1 110 ? 2.412 -0.306 4.853 1.00 73.00 110 PHE A C 1
ATOM 885 O O . PHE A 1 110 ? 1.602 -0.334 5.776 1.00 73.00 110 PHE A O 1
ATOM 892 N N . LEU A 1 111 ? 3.435 -1.160 4.782 1.00 79.06 111 LEU A N 1
ATOM 893 C CA . LEU A 1 111 ? 3.680 -2.208 5.773 1.00 79.06 111 LEU A CA 1
ATOM 894 C C . LEU A 1 111 ? 3.961 -1.625 7.166 1.00 79.06 111 LEU A C 1
ATOM 896 O O . LEU A 1 111 ? 3.364 -2.053 8.153 1.00 79.06 111 LEU A O 1
ATOM 900 N N . VAL A 1 112 ? 4.837 -0.620 7.256 1.00 79.44 112 VAL A N 1
ATOM 901 C CA . VAL A 1 112 ? 5.121 0.088 8.516 1.00 79.44 112 VAL A CA 1
ATOM 902 C C . VAL A 1 112 ? 3.842 0.707 9.075 1.00 79.44 112 VAL A C 1
ATOM 904 O O . VAL A 1 112 ? 3.569 0.590 10.271 1.00 79.44 112 VAL A O 1
ATOM 907 N N . PHE A 1 113 ? 3.028 1.319 8.215 1.00 74.62 113 PHE A N 1
ATOM 908 C CA . PHE A 1 113 ? 1.748 1.893 8.609 1.00 74.62 113 PHE A CA 1
ATOM 909 C C . PHE A 1 113 ? 0.754 0.836 9.117 1.00 74.62 113 PHE A C 1
ATOM 911 O O . PHE A 1 113 ? 0.081 1.067 10.123 1.00 74.62 113 PHE A O 1
ATOM 918 N N . GLU A 1 114 ? 0.660 -0.323 8.462 1.00 73.19 114 GLU A N 1
ATOM 919 C CA . GLU A 1 114 ? -0.191 -1.438 8.894 1.00 73.19 114 GLU A CA 1
ATOM 920 C C . GLU A 1 114 ? 0.236 -1.978 10.259 1.00 73.19 114 GLU A C 1
ATOM 922 O O . GLU A 1 114 ? -0.610 -2.138 11.139 1.00 73.19 114 GLU A O 1
ATOM 927 N N . ILE A 1 115 ? 1.540 -2.189 10.470 1.00 79.50 115 ILE A N 1
ATOM 928 C CA . ILE A 1 115 ? 2.089 -2.651 11.751 1.00 79.50 115 ILE A CA 1
ATOM 929 C C . ILE A 1 115 ? 1.808 -1.621 12.845 1.00 79.50 115 ILE A C 1
ATOM 931 O O . ILE A 1 115 ? 1.280 -1.965 13.902 1.00 79.50 115 ILE A O 1
ATOM 935 N N . TRP A 1 116 ? 2.111 -0.347 12.594 1.00 80.69 116 TRP A N 1
ATOM 936 C CA . TRP A 1 116 ? 1.866 0.728 13.553 1.00 80.69 116 TRP A CA 1
ATOM 937 C C . TRP A 1 116 ? 0.378 0.831 13.906 1.00 80.69 116 TRP A C 1
ATOM 939 O O . TRP A 1 116 ? 0.022 0.941 15.082 1.00 80.69 116 TRP A O 1
ATOM 949 N N . SER A 1 117 ? -0.499 0.769 12.902 1.00 71.81 117 SER A N 1
ATOM 950 C CA . SER A 1 117 ? -1.952 0.816 13.085 1.00 71.81 117 SER A CA 1
ATOM 951 C C . SER A 1 117 ? -2.462 -0.384 13.875 1.00 71.81 117 SER A C 1
ATOM 953 O O . SER A 1 117 ? -3.280 -0.197 14.771 1.00 71.81 117 SER A O 1
ATOM 955 N N . ALA A 1 118 ? -1.953 -1.590 13.604 1.00 74.38 118 ALA A N 1
ATOM 956 C CA . ALA A 1 118 ? -2.285 -2.797 14.356 1.00 74.38 118 ALA A CA 1
ATOM 957 C C . ALA A 1 118 ? -1.838 -2.689 15.822 1.00 74.38 118 ALA A C 1
ATOM 959 O O . ALA A 1 118 ? -2.633 -2.959 16.719 1.00 74.38 118 ALA A O 1
ATOM 960 N N . VAL A 1 119 ? -0.613 -2.213 16.080 1.00 81.56 119 VAL A N 1
ATOM 961 C CA . VAL A 1 119 ? -0.104 -1.968 17.442 1.00 81.56 119 VAL A CA 1
ATOM 962 C C . VAL A 1 119 ? -0.984 -0.964 18.182 1.00 81.56 119 VAL A C 1
ATOM 964 O O . VAL A 1 119 ? -1.360 -1.206 19.327 1.00 81.56 119 VAL A O 1
ATOM 967 N N . TYR A 1 120 ? -1.348 0.150 17.541 1.00 77.19 120 TYR A N 1
ATOM 968 C CA . TYR A 1 120 ? -2.251 1.134 18.142 1.00 77.19 120 TYR A CA 1
ATOM 969 C C . TYR A 1 120 ? -3.635 0.553 18.417 1.00 77.19 120 TYR A C 1
ATOM 971 O O . TYR A 1 120 ? -4.215 0.835 19.460 1.00 77.19 120 TYR A O 1
ATOM 979 N N . LEU A 1 121 ? -4.152 -0.279 17.511 1.00 71.12 121 LEU A N 1
ATOM 980 C CA . LEU A 1 121 ? -5.450 -0.918 17.690 1.00 71.12 121 LEU A CA 1
ATOM 981 C C . LEU A 1 121 ? -5.476 -1.846 18.905 1.00 71.12 121 LEU A C 1
ATOM 983 O O . LEU A 1 121 ? -6.490 -1.897 19.587 1.00 71.12 121 LEU A O 1
ATOM 987 N N . VAL A 1 122 ? -4.383 -2.576 19.147 1.00 69.56 122 VAL A N 1
ATOM 988 C CA . VAL A 1 122 ? -4.257 -3.518 20.269 1.00 69.56 122 VAL A CA 1
ATOM 989 C C . VAL A 1 122 ? -4.034 -2.789 21.596 1.00 69.56 122 VAL A C 1
ATOM 991 O O . VAL A 1 122 ? -4.505 -3.263 22.619 1.00 69.56 122 VAL A O 1
ATOM 994 N N . ARG A 1 123 ? -3.360 -1.631 21.595 1.00 71.25 123 ARG A N 1
ATOM 995 C CA . ARG A 1 123 ? -3.137 -0.824 22.812 1.00 71.25 123 ARG A CA 1
ATOM 996 C C . ARG A 1 123 ? -4.408 -0.203 23.403 1.00 71.25 123 ARG A C 1
ATOM 998 O O . ARG A 1 123 ? -4.390 0.158 24.571 1.00 71.25 123 ARG A O 1
ATOM 1005 N N . ASP A 1 124 ? -5.453 -0.038 22.596 1.00 57.97 124 ASP A N 1
ATOM 1006 C CA . ASP A 1 124 ? -6.742 0.550 22.996 1.00 57.97 124 ASP A CA 1
ATOM 1007 C C . ASP A 1 124 ? -7.787 -0.506 23.445 1.00 57.97 124 ASP A C 1
ATOM 1009 O O . ASP A 1 124 ? -8.947 -0.148 23.658 1.00 57.97 124 ASP A O 1
ATOM 1013 N N . ILE A 1 125 ? -7.424 -1.795 23.519 1.00 56.66 125 ILE A N 1
ATOM 1014 C CA . ILE A 1 125 ? -8.277 -2.905 24.002 1.00 56.66 125 ILE A CA 1
ATOM 1015 C C . ILE A 1 125 ? -7.896 -3.226 25.445 1.00 56.66 125 ILE A C 1
ATOM 1017 O O . ILE A 1 125 ? -8.832 -3.405 26.254 1.00 56.66 125 ILE A O 1
#

Nearest PDB structures (foldseek):
  7bxx-assembly2_B  TM=4.585E-01  e=8.200E+00  Clostridium tetani E88

pLDDT: mean 70.43, std 7.68, range [53.19, 84.69]

Radius of gyration: 16.03 Å; Cα contacts (8 Å, |Δi|>4): 63; chains: 1; bounding box: 36×27×46 Å

Foldseek 3Di:
DDPVVVLVVLVVVLVVVLVVLLVVCQVLPPPPPPRVCVVSVVVVVLLVVLVVVLVVCCVPPLVCSLVSLVVSLVVVVVVLVVVVVVCCVPPNDDSCVVVNVSSVVSSVSSNVSSVVVSVSSVVVD

Solvent-accessible surface area (backbone atoms only — not comparable to full-atom values): 6988 Å² total; per-residue (Å²): 133,58,71,69,58,53,55,50,51,52,50,49,51,50,52,52,50,51,52,50,50,52,62,70,43,50,81,84,40,76,86,46,93,67,55,59,69,57,57,51,49,50,53,52,48,52,49,51,51,51,51,50,50,30,53,59,35,34,76,79,38,58,86,54,22,46,56,49,42,56,51,53,49,53,56,47,53,51,52,52,53,50,48,51,52,50,44,42,73,75,71,44,64,88,88,39,56,64,59,50,49,50,54,50,50,56,48,49,54,52,48,52,49,42,52,52,50,33,54,54,58,59,74,76,110